Protein AF-A0A841Q8C5-F1 (afdb_monomer)

InterPro domains:
  IPR045403 Helix-turn-helix domain, Firmicutes-type [PF20038] (86-143)

Sequence (170 aa):
MRESFIVYIKWPGKLEGYKKWPVTLFGNDDHTYHQLHTLEEVRNWLKKNNKIYFSVQVDSYQQILTSQILTVIGPIPITERETIPIQDVYTLKEAALRWGLSDGSTIRKAIERNKFENHEVKKSESTWLITTDGMMRLYGPKNEESLPSLIVNKMYYNEETGKFQTERKV

Organism: NCBI:txid394506

Structure (mmCIF, N/CA/C/O backbone):
data_AF-A0A841Q8C5-F1
#
_entry.id   AF-A0A841Q8C5-F1
#
loop_
_atom_site.group_PDB
_atom_site.id
_atom_site.type_symbol
_atom_site.label_atom_id
_atom_site.label_alt_id
_atom_site.label_comp_id
_atom_site.label_asym_id
_atom_site.label_entity_id
_atom_site.label_seq_id
_atom_site.pdbx_PDB_ins_code
_atom_site.Cartn_x
_atom_site.Cartn_y
_atom_site.Cartn_z
_atom_site.occupancy
_atom_site.B_iso_or_equiv
_atom_site.auth_seq_id
_atom_site.auth_comp_id
_atom_site.auth_asym_id
_atom_site.auth_atom_id
_atom_site.pdbx_PDB_model_num
ATOM 1 N N . MET A 1 1 ? -6.776 16.176 -4.944 1.00 69.31 1 MET A N 1
ATOM 2 C CA . MET A 1 1 ? -6.851 14.702 -5.057 1.00 69.31 1 MET A CA 1
ATOM 3 C C . MET A 1 1 ? -5.508 14.243 -5.575 1.00 69.31 1 MET A C 1
ATOM 5 O O . MET A 1 1 ? -5.000 14.879 -6.487 1.00 69.31 1 MET A O 1
ATOM 9 N N . ARG A 1 2 ? -4.912 13.231 -4.950 1.00 83.38 2 ARG A N 1
ATOM 10 C CA . ARG A 1 2 ? -3.571 12.742 -5.276 1.00 83.38 2 ARG A CA 1
ATOM 11 C C . ARG A 1 2 ? -3.676 11.316 -5.801 1.00 83.38 2 ARG A C 1
ATOM 13 O O . ARG A 1 2 ? -4.260 10.462 -5.131 1.00 83.38 2 ARG A O 1
ATOM 20 N N . GLU A 1 3 ? -3.104 11.040 -6.969 1.00 91.19 3 GLU A N 1
ATOM 21 C CA . GLU A 1 3 ? -3.024 9.683 -7.503 1.00 91.19 3 GLU A CA 1
ATOM 22 C C . GLU A 1 3 ? -1.955 8.893 -6.751 1.00 91.19 3 GLU A C 1
ATOM 24 O O . GLU A 1 3 ? -0.778 9.267 -6.680 1.00 91.19 3 GLU A O 1
ATOM 29 N N . SER A 1 4 ? -2.393 7.788 -6.159 1.00 92.88 4 SER A N 1
ATOM 30 C CA . SER A 1 4 ? -1.526 6.864 -5.442 1.00 92.88 4 SER A CA 1
ATOM 31 C C . SER A 1 4 ? -1.586 5.481 -6.063 1.00 92.88 4 SER A C 1
ATOM 33 O O . SER A 1 4 ? -2.568 5.086 -6.683 1.00 92.88 4 SER A O 1
ATOM 35 N N . PHE A 1 5 ? -0.524 4.722 -5.869 1.00 95.88 5 PHE A N 1
ATOM 36 C CA . PHE A 1 5 ? -0.353 3.382 -6.390 1.00 95.88 5 PHE A CA 1
ATOM 37 C C . PHE A 1 5 ? 0.060 2.448 -5.265 1.00 95.88 5 PHE A C 1
ATOM 39 O O . PHE A 1 5 ? 0.687 2.858 -4.283 1.00 95.88 5 PHE A O 1
ATOM 46 N N . ILE A 1 6 ? -0.268 1.175 -5.438 1.00 95.50 6 ILE A N 1
ATOM 47 C CA . ILE A 1 6 ? 0.332 0.080 -4.682 1.00 95.50 6 ILE A CA 1
ATOM 48 C C . ILE A 1 6 ? 1.452 -0.476 -5.545 1.00 95.50 6 ILE A C 1
ATOM 50 O O . ILE A 1 6 ? 1.246 -0.764 -6.725 1.00 95.50 6 ILE A O 1
ATOM 54 N N . VAL A 1 7 ? 2.636 -0.637 -4.966 1.00 95.06 7 VAL A N 1
ATOM 55 C CA . VAL A 1 7 ? 3.784 -1.211 -5.669 1.00 95.06 7 VAL A CA 1
ATOM 56 C C . VAL A 1 7 ? 4.254 -2.441 -4.915 1.00 95.06 7 VAL A C 1
ATOM 58 O O . VAL A 1 7 ? 4.737 -2.350 -3.786 1.00 95.06 7 VAL A O 1
ATOM 61 N N . TYR A 1 8 ? 4.134 -3.597 -5.555 1.00 93.56 8 TYR A N 1
ATOM 62 C CA . 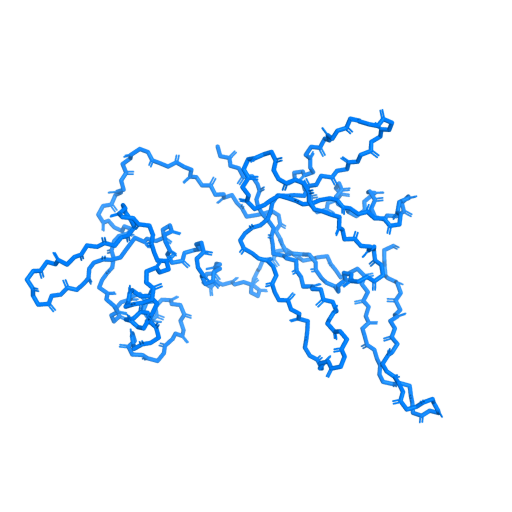TYR A 1 8 ? 4.717 -4.839 -5.071 1.00 93.56 8 TYR A CA 1
ATOM 63 C C . TYR A 1 8 ? 6.161 -4.929 -5.546 1.00 93.56 8 TYR A C 1
ATOM 65 O O . TYR A 1 8 ? 6.415 -4.992 -6.749 1.00 93.56 8 TYR A O 1
ATOM 73 N N . ILE A 1 9 ? 7.107 -4.945 -4.607 1.00 91.25 9 ILE A N 1
ATOM 74 C CA . ILE A 1 9 ? 8.538 -5.054 -4.905 1.00 91.25 9 ILE A CA 1
ATOM 75 C C . ILE A 1 9 ? 9.107 -6.401 -4.461 1.00 91.25 9 ILE A C 1
ATOM 77 O O . ILE A 1 9 ? 8.731 -6.943 -3.426 1.00 91.25 9 ILE A O 1
ATOM 81 N N . LYS A 1 10 ? 10.065 -6.938 -5.207 1.00 87.50 10 LYS A N 1
ATOM 82 C CA . LYS A 1 10 ? 10.828 -8.125 -4.827 1.00 87.50 10 LYS A CA 1
ATOM 83 C C . LYS A 1 10 ? 11.671 -7.817 -3.589 1.00 87.50 10 LYS A C 1
ATOM 85 O O . LYS A 1 10 ? 12.496 -6.905 -3.610 1.00 87.50 10 LYS A O 1
ATOM 90 N N . TRP A 1 11 ? 11.512 -8.618 -2.537 1.00 75.00 11 TRP A N 1
ATOM 91 C CA . TRP A 1 11 ? 12.418 -8.613 -1.390 1.00 75.00 11 TRP A CA 1
ATOM 92 C C . TRP A 1 11 ? 13.400 -9.788 -1.500 1.00 75.00 11 TRP A C 1
ATOM 94 O O . TRP A 1 11 ? 12.956 -10.916 -1.738 1.00 75.00 11 TRP A O 1
ATOM 104 N N . PRO A 1 12 ? 14.720 -9.582 -1.331 1.00 66.38 12 PRO A N 1
ATOM 105 C CA . PRO A 1 12 ? 15.681 -10.681 -1.349 1.00 66.38 12 PRO A CA 1
ATOM 106 C C . PRO A 1 12 ? 15.318 -11.760 -0.315 1.00 66.38 12 PRO A C 1
ATOM 108 O O . PRO A 1 12 ? 15.223 -11.476 0.876 1.00 66.38 12 PRO A O 1
ATOM 111 N N . GLY A 1 13 ? 15.098 -12.997 -0.772 1.00 64.81 13 GLY A N 1
ATOM 112 C CA . GLY A 1 13 ? 14.838 -14.152 0.097 1.00 64.81 13 GLY A CA 1
ATOM 113 C C . GLY A 1 13 ? 13.382 -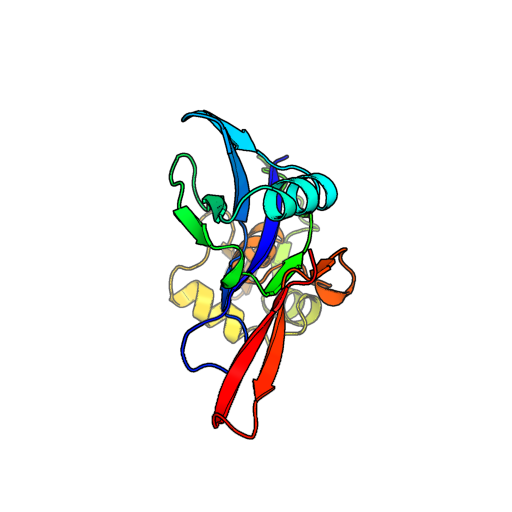14.380 0.527 1.00 64.81 13 GLY A C 1
ATOM 114 O O . GLY A 1 13 ? 13.154 -15.255 1.357 1.00 64.81 13 GLY A O 1
ATOM 115 N N . LYS A 1 14 ? 12.394 -13.647 -0.010 1.00 64.19 14 LYS A N 1
ATOM 116 C CA . LYS A 1 14 ? 10.961 -13.919 0.234 1.00 64.19 14 LYS A CA 1
ATOM 117 C C . LYS A 1 14 ? 10.227 -14.348 -1.039 1.00 64.19 14 LYS A C 1
ATOM 119 O O . LYS A 1 14 ? 10.527 -13.852 -2.121 1.00 64.19 14 LYS A O 1
ATOM 124 N N . LEU A 1 15 ? 9.260 -15.257 -0.872 1.00 56.72 15 LEU A N 1
ATOM 125 C CA . LEU A 1 15 ? 8.365 -15.758 -1.929 1.00 56.72 15 LEU A CA 1
ATOM 126 C C . LEU A 1 15 ? 7.329 -14.720 -2.375 1.00 56.72 15 LEU A C 1
ATOM 128 O O . LEU A 1 15 ? 6.877 -14.751 -3.514 1.00 56.72 15 LEU A O 1
ATOM 132 N N . GLU A 1 16 ? 6.972 -13.793 -1.490 1.00 63.94 16 GLU A N 1
ATOM 133 C CA . GLU A 1 16 ? 5.991 -12.748 -1.762 1.00 63.94 16 GLU A CA 1
ATOM 134 C C . GLU A 1 16 ? 6.669 -11.382 -1.858 1.00 63.94 16 GLU A C 1
ATOM 136 O O . GLU A 1 16 ? 7.630 -11.078 -1.138 1.00 63.94 16 GLU A O 1
ATOM 141 N N . GLY A 1 17 ? 6.159 -10.548 -2.765 1.00 71.50 17 GLY A N 1
ATOM 142 C CA . GLY A 1 17 ? 6.591 -9.164 -2.889 1.00 71.50 17 GLY A CA 1
ATOM 143 C C . GLY A 1 17 ? 6.255 -8.357 -1.635 1.00 71.50 17 GLY A C 1
ATOM 144 O O . GLY A 1 17 ? 5.204 -8.529 -1.024 1.00 71.50 17 GLY A O 1
ATOM 145 N N . TYR A 1 18 ? 7.132 -7.433 -1.258 1.00 85.06 18 TYR A N 1
ATOM 146 C CA . TYR A 1 18 ? 6.844 -6.439 -0.235 1.00 85.06 18 TYR A CA 1
ATOM 147 C C . TYR A 1 18 ? 5.921 -5.358 -0.814 1.00 85.06 18 TYR A C 1
ATOM 149 O O . TYR A 1 18 ? 6.246 -4.730 -1.824 1.00 85.06 18 TYR A O 1
ATOM 157 N N . LYS A 1 19 ? 4.772 -5.141 -0.171 1.00 89.75 19 LYS A N 1
ATOM 158 C CA . LYS A 1 19 ? 3.789 -4.120 -0.551 1.00 89.75 19 LYS A CA 1
ATOM 159 C C . LYS A 1 19 ? 4.252 -2.738 -0.083 1.00 89.75 19 LYS A C 1
ATOM 161 O O . LYS A 1 19 ? 4.398 -2.509 1.117 1.00 89.75 19 LYS A O 1
ATOM 166 N N . LYS A 1 20 ? 4.441 -1.802 -1.015 1.00 91.62 20 LYS A N 1
ATOM 167 C CA . LYS A 1 20 ? 4.566 -0.365 -0.732 1.00 91.62 20 LYS A CA 1
ATOM 168 C C . LYS A 1 20 ? 3.250 0.332 -1.050 1.00 91.62 20 LYS A C 1
ATOM 170 O O . LYS A 1 20 ? 2.778 0.275 -2.182 1.00 91.62 20 LYS A O 1
ATOM 175 N N . TRP A 1 21 ? 2.677 0.979 -0.043 1.00 92.19 21 TRP A N 1
ATOM 176 C CA . TRP A 1 21 ? 1.406 1.686 -0.135 1.00 92.19 21 TRP A CA 1
ATOM 177 C C . TRP A 1 21 ? 1.280 2.739 0.985 1.00 92.19 21 TRP A C 1
ATOM 179 O O . TRP A 1 21 ? 1.769 2.476 2.087 1.00 92.19 21 TRP A O 1
ATOM 189 N N . PRO A 1 22 ? 0.580 3.863 0.742 1.00 92.50 22 PRO A N 1
ATOM 190 C CA . PRO A 1 22 ? 0.328 4.472 -0.566 1.00 92.50 22 PRO A CA 1
ATOM 191 C C . PRO A 1 22 ? 1.586 5.159 -1.094 1.00 92.50 22 PRO A C 1
ATOM 193 O O . PRO A 1 22 ? 2.348 5.744 -0.324 1.00 92.50 22 PRO A O 1
ATOM 196 N N . VAL A 1 23 ? 1.823 5.084 -2.405 1.00 93.56 23 VAL A N 1
ATOM 197 C CA . VAL A 1 23 ? 2.946 5.794 -3.028 1.00 93.56 23 VAL A CA 1
ATOM 198 C C . VAL A 1 23 ? 2.503 6.576 -4.249 1.00 93.56 23 VAL A C 1
ATOM 200 O O . VAL A 1 23 ? 1.701 6.094 -5.038 1.00 93.56 23 VAL A O 1
ATOM 203 N N . THR A 1 24 ? 3.070 7.760 -4.444 1.00 93.94 24 THR A N 1
ATOM 204 C CA . THR A 1 24 ? 2.982 8.447 -5.740 1.00 93.94 24 THR A CA 1
ATOM 205 C C . THR A 1 24 ? 4.234 8.148 -6.525 1.00 93.94 24 THR A C 1
ATOM 207 O O . THR A 1 24 ? 5.321 8.132 -5.949 1.00 93.94 24 THR A O 1
ATOM 210 N N . LEU A 1 25 ? 4.062 7.860 -7.811 1.00 95.38 25 LEU A N 1
ATOM 211 C CA . LEU A 1 25 ? 5.140 7.474 -8.705 1.00 95.38 25 LEU A CA 1
ATOM 212 C C . LEU A 1 25 ? 5.577 8.665 -9.550 1.00 95.38 25 LEU A C 1
ATOM 214 O O . LEU A 1 25 ? 4.759 9.497 -9.930 1.00 95.38 25 LEU A O 1
ATOM 218 N N . PHE A 1 26 ? 6.870 8.720 -9.844 1.00 95.50 26 PHE A N 1
ATOM 219 C CA . PHE A 1 26 ? 7.499 9.807 -10.574 1.00 95.50 26 PHE A CA 1
ATOM 220 C C . PHE A 1 26 ? 8.500 9.265 -11.592 1.00 95.50 26 PHE A C 1
ATOM 222 O O . PHE A 1 26 ? 9.265 8.334 -11.302 1.00 95.50 26 PHE A O 1
ATOM 229 N N . GLY A 1 27 ? 8.520 9.887 -12.766 1.00 94.94 27 GLY A N 1
ATOM 230 C CA . GLY A 1 27 ? 9.656 9.840 -13.675 1.00 94.94 27 GLY A CA 1
ATOM 231 C C . GLY A 1 27 ? 10.686 10.911 -13.314 1.00 94.94 27 GLY A C 1
ATOM 232 O O . GLY A 1 27 ? 10.416 11.807 -12.513 1.00 94.94 27 GLY A O 1
ATOM 233 N N . ASN A 1 28 ? 11.888 10.798 -13.873 1.00 93.19 28 ASN A N 1
ATOM 234 C CA . ASN A 1 28 ? 12.948 11.792 -13.737 1.00 93.19 28 ASN A CA 1
ATOM 235 C C . A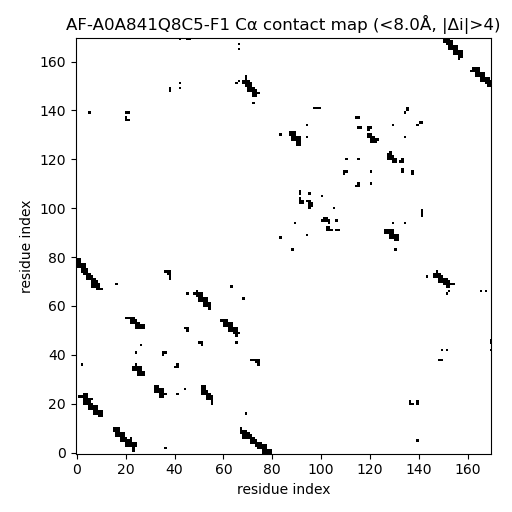SN A 1 28 ? 13.689 11.949 -15.068 1.00 93.19 28 ASN A C 1
ATOM 237 O O . ASN A 1 28 ? 14.445 11.053 -15.444 1.00 93.19 28 ASN A O 1
ATOM 241 N N . ASP A 1 29 ? 13.464 13.075 -15.740 1.00 87.56 29 ASP A N 1
ATOM 242 C CA . ASP A 1 29 ? 14.210 13.488 -16.931 1.00 87.56 29 ASP A CA 1
ATOM 243 C C . ASP A 1 29 ? 15.166 14.605 -16.500 1.00 87.56 29 ASP A C 1
ATOM 245 O O . ASP A 1 29 ? 14.714 15.612 -15.954 1.00 87.56 29 ASP A O 1
ATOM 249 N N . ASP A 1 30 ? 16.478 14.411 -16.667 1.00 80.38 30 ASP A N 1
ATOM 250 C CA . ASP A 1 30 ? 17.519 15.428 -16.442 1.00 80.38 30 ASP A CA 1
ATOM 251 C C . ASP A 1 30 ? 17.306 16.300 -15.184 1.00 80.38 30 ASP A C 1
ATOM 253 O O . ASP A 1 30 ? 17.254 17.527 -15.241 1.00 80.38 30 ASP A O 1
ATOM 257 N N . HIS A 1 31 ? 17.184 15.645 -14.020 1.00 75.94 31 HIS A N 1
ATOM 258 C CA . HIS A 1 31 ? 16.989 16.249 -12.689 1.00 75.94 31 HIS A CA 1
ATOM 259 C C . HIS A 1 31 ? 15.592 16.804 -12.377 1.00 75.94 31 HIS A C 1
ATOM 261 O O . HIS A 1 31 ? 15.370 17.243 -11.247 1.00 75.94 31 HIS A O 1
ATOM 267 N N . THR A 1 32 ? 14.626 16.703 -13.289 1.00 86.81 32 THR A N 1
ATOM 268 C CA . THR A 1 32 ? 13.243 17.130 -13.035 1.00 86.81 32 THR A CA 1
ATOM 269 C C . THR A 1 32 ? 12.347 15.929 -12.764 1.00 86.81 32 THR A C 1
ATOM 271 O O . THR A 1 32 ? 12.191 15.050 -13.611 1.00 86.81 32 THR A O 1
ATOM 274 N N . TYR A 1 33 ? 11.738 15.888 -11.576 1.00 90.50 33 TYR A N 1
ATOM 275 C CA . TYR A 1 33 ? 10.731 14.883 -11.241 1.00 90.50 33 TYR A CA 1
ATOM 276 C C . TYR A 1 33 ? 9.368 15.296 -11.785 1.00 90.50 33 TYR A C 1
ATOM 278 O O . TYR A 1 33 ? 8.907 16.404 -11.520 1.00 90.50 33 TYR A O 1
ATOM 286 N N . HIS A 1 34 ? 8.703 14.390 -12.492 1.00 92.38 34 HIS A N 1
ATOM 287 C CA . HIS A 1 34 ? 7.320 14.574 -12.923 1.00 92.38 34 HIS A CA 1
ATOM 288 C C .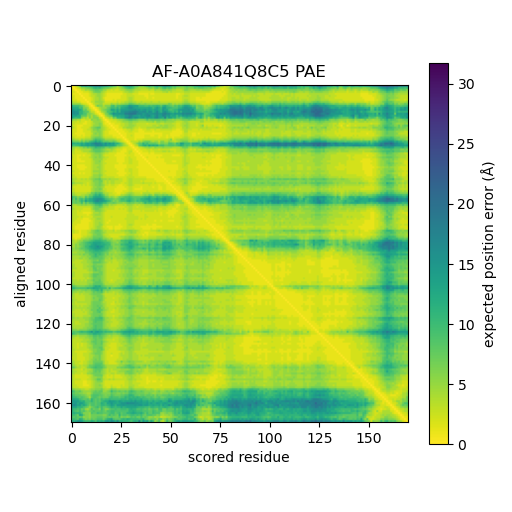 HIS A 1 34 ? 6.469 13.420 -12.408 1.00 92.38 34 HIS A C 1
ATOM 290 O O . HIS A 1 34 ? 6.881 12.259 -12.452 1.00 92.38 34 HIS A O 1
ATOM 296 N N . GLN A 1 35 ? 5.295 13.744 -11.874 1.00 93.75 35 GLN A N 1
ATOM 297 C CA . GLN A 1 35 ? 4.367 12.746 -11.361 1.00 93.75 35 GLN A CA 1
ATOM 298 C C . GLN A 1 35 ? 3.787 11.921 -12.514 1.00 93.75 35 GLN A C 1
ATOM 300 O O . GLN A 1 35 ? 3.497 12.446 -13.585 1.00 93.75 35 GLN A O 1
ATOM 305 N N . LEU A 1 36 ? 3.633 10.619 -12.280 1.00 95.44 36 LEU A N 1
ATOM 306 C CA . LEU A 1 36 ? 2.977 9.684 -13.186 1.00 95.44 36 LEU A CA 1
ATOM 307 C C . LEU A 1 36 ? 1.582 9.412 -12.628 1.00 95.44 36 LEU A C 1
ATOM 309 O O . LEU A 1 36 ? 1.444 8.886 -11.522 1.00 95.44 36 LEU A O 1
ATOM 313 N N . HIS A 1 37 ? 0.552 9.787 -13.375 1.00 95.25 37 HIS A N 1
ATOM 314 C CA . HIS A 1 37 ? -0.837 9.775 -12.917 1.00 95.25 37 HIS A CA 1
ATOM 315 C C . HIS A 1 37 ? -1.585 8.513 -13.350 1.00 95.25 37 HIS A C 1
ATOM 317 O O . HIS A 1 37 ? -2.572 8.136 -12.722 1.00 95.25 37 HIS A O 1
ATOM 323 N N . THR A 1 38 ? -1.112 7.816 -14.387 1.00 96.69 38 THR A N 1
ATOM 324 C CA . THR A 1 38 ? -1.792 6.643 -14.958 1.00 96.69 38 THR A CA 1
ATOM 325 C C . THR A 1 38 ? -0.879 5.421 -15.067 1.00 96.69 38 THR A C 1
ATOM 327 O O . THR A 1 38 ? 0.343 5.533 -15.156 1.00 96.69 38 THR A O 1
ATOM 330 N N . LEU A 1 39 ? -1.462 4.214 -15.111 1.00 97.12 39 LEU A N 1
ATOM 331 C CA . LEU A 1 39 ? -0.680 2.993 -15.363 1.00 97.12 39 LEU A CA 1
ATOM 332 C C . LEU A 1 39 ? -0.015 2.983 -16.742 1.00 97.12 39 LEU A C 1
ATOM 334 O O . LEU A 1 39 ? 1.018 2.339 -16.908 1.00 97.12 39 LEU A O 1
ATOM 338 N N . GLU A 1 40 ? -0.596 3.668 -17.727 1.00 97.25 40 GLU A N 1
ATOM 339 C CA . GLU A 1 40 ? -0.019 3.752 -19.067 1.00 97.25 40 GLU A CA 1
ATOM 340 C C . GLU A 1 40 ? 1.228 4.648 -19.073 1.00 97.25 40 GLU A C 1
ATOM 342 O O . GLU A 1 40 ? 2.248 4.272 -19.647 1.00 97.25 40 GLU A O 1
ATOM 347 N N . GLU A 1 41 ? 1.213 5.768 -18.346 1.00 97.00 41 GLU A N 1
ATOM 348 C CA . GLU A 1 41 ? 2.416 6.574 -18.099 1.00 97.00 41 GLU A CA 1
ATOM 349 C C . GLU A 1 41 ? 3.493 5.769 -17.367 1.00 97.00 41 GLU A C 1
ATOM 351 O O . GLU A 1 41 ? 4.639 5.727 -17.815 1.00 97.00 41 GLU A O 1
ATOM 356 N N . VAL A 1 42 ? 3.119 5.056 -16.297 1.00 97.12 42 VAL A N 1
ATOM 357 C CA . VAL A 1 42 ? 4.039 4.173 -15.559 1.00 97.12 42 VAL A CA 1
ATOM 358 C C . VAL A 1 42 ? 4.644 3.117 -16.485 1.00 97.12 42 VAL A C 1
ATOM 360 O O . VAL A 1 42 ? 5.857 2.912 -16.484 1.00 97.12 42 VAL A O 1
ATOM 363 N N . ARG A 1 43 ? 3.829 2.461 -17.317 1.00 97.19 43 ARG A N 1
ATOM 364 C CA . ARG A 1 43 ? 4.292 1.468 -18.294 1.00 97.19 43 ARG A CA 1
ATOM 365 C C . ARG A 1 43 ? 5.274 2.078 -19.289 1.00 97.19 43 ARG A C 1
ATOM 367 O O . ARG A 1 43 ? 6.338 1.505 -19.520 1.00 97.19 43 ARG A O 1
ATOM 374 N N . ASN A 1 44 ? 4.928 3.216 -19.881 1.00 96.38 44 ASN A N 1
ATOM 375 C CA . ASN A 1 44 ? 5.755 3.877 -20.886 1.00 96.38 44 ASN A CA 1
ATOM 376 C C . ASN A 1 44 ? 7.079 4.374 -20.301 1.00 96.38 44 ASN A C 1
ATOM 378 O O . ASN A 1 44 ? 8.120 4.240 -20.949 1.00 96.38 44 ASN A O 1
ATOM 382 N N . TRP A 1 45 ? 7.060 4.853 -19.056 1.00 96.62 45 TRP A N 1
ATOM 383 C CA . TRP A 1 45 ? 8.262 5.194 -18.308 1.00 96.62 45 TRP A CA 1
ATOM 384 C C . TRP A 1 45 ? 9.157 3.968 -18.094 1.00 96.62 45 TRP A C 1
ATOM 386 O O . TRP A 1 45 ? 10.325 3.974 -18.484 1.00 96.62 45 TRP A O 1
ATOM 396 N N . LEU A 1 46 ? 8.600 2.888 -17.535 1.00 95.56 46 LEU A N 1
ATOM 397 C CA . LEU A 1 46 ? 9.334 1.659 -17.221 1.00 95.56 46 LEU A CA 1
ATOM 398 C C . LEU A 1 46 ? 9.845 0.918 -18.462 1.00 95.56 46 LEU A C 1
ATOM 400 O O . LEU A 1 46 ? 10.772 0.127 -18.336 1.00 95.56 46 LEU A O 1
ATOM 404 N N . LYS A 1 47 ? 9.276 1.148 -19.651 1.00 94.25 47 LYS A N 1
ATOM 405 C CA . LYS A 1 47 ? 9.798 0.636 -20.930 1.00 94.25 47 LYS A CA 1
ATOM 406 C C . LYS A 1 47 ? 11.136 1.266 -21.295 1.00 94.25 47 LYS A C 1
ATOM 408 O O . LYS A 1 47 ? 12.073 0.558 -21.661 1.00 94.25 47 LYS A O 1
ATOM 413 N N . LYS A 1 48 ? 11.215 2.590 -21.170 1.00 93.38 48 LYS A N 1
ATOM 414 C CA . LYS A 1 48 ? 12.368 3.397 -21.586 1.00 93.38 48 LYS A CA 1
ATOM 415 C C . LYS A 1 48 ? 13.446 3.478 -20.507 1.00 93.38 48 LYS A C 1
ATOM 417 O O . LYS A 1 48 ? 14.622 3.589 -20.832 1.00 93.38 48 LYS A O 1
ATOM 422 N N . ASN A 1 49 ? 13.050 3.375 -19.239 1.00 93.62 49 ASN A N 1
ATOM 423 C CA . ASN A 1 49 ? 13.913 3.610 -18.089 1.00 93.62 49 ASN A CA 1
ATOM 424 C C . ASN A 1 49 ? 14.048 2.368 -17.200 1.00 93.62 49 ASN A C 1
ATOM 426 O O . ASN A 1 49 ? 13.129 1.563 -17.046 1.00 93.62 49 ASN A O 1
ATOM 430 N N . ASN A 1 50 ? 15.208 2.220 -16.559 1.00 93.06 50 ASN A N 1
ATOM 431 C CA . ASN A 1 50 ? 15.508 1.095 -15.666 1.00 93.06 50 ASN A CA 1
ATOM 432 C C . ASN A 1 50 ? 15.146 1.356 -14.193 1.00 93.06 50 ASN A C 1
ATOM 434 O O . ASN A 1 50 ? 15.426 0.514 -13.336 1.00 93.06 50 ASN A O 1
ATOM 438 N N . LYS A 1 51 ? 14.564 2.518 -13.894 1.00 94.56 51 LYS A N 1
ATOM 439 C CA . LYS A 1 51 ? 14.195 2.954 -12.550 1.00 94.56 51 LYS A CA 1
ATOM 440 C C . LYS A 1 51 ? 12.987 3.881 -12.591 1.00 94.56 51 LYS A C 1
ATOM 442 O O . LYS A 1 51 ? 12.751 4.573 -13.580 1.00 94.56 51 LYS A O 1
ATOM 447 N N . ILE A 1 52 ? 12.262 3.912 -11.486 1.00 95.88 52 ILE A N 1
ATOM 448 C CA . ILE A 1 52 ? 11.166 4.837 -11.203 1.00 95.88 52 ILE A CA 1
ATOM 449 C C . ILE A 1 52 ? 11.372 5.397 -9.800 1.00 95.88 52 ILE A C 1
ATOM 451 O O . ILE A 1 52 ? 12.042 4.780 -8.965 1.00 95.88 52 ILE A O 1
ATOM 455 N N . TYR A 1 53 ? 10.796 6.556 -9.534 1.00 94.75 53 TYR A N 1
ATOM 456 C CA . TYR A 1 53 ? 10.870 7.193 -8.231 1.00 94.75 53 TYR A CA 1
ATOM 457 C C . TYR A 1 53 ? 9.508 7.153 -7.563 1.00 94.75 53 TYR A C 1
ATOM 459 O O . TYR A 1 53 ? 8.475 7.113 -8.228 1.00 94.75 53 TYR A O 1
ATOM 467 N N . PHE A 1 54 ? 9.497 7.131 -6.238 1.00 94.06 54 PHE A N 1
ATOM 468 C CA . PHE A 1 54 ? 8.270 7.202 -5.471 1.00 94.06 54 PHE A CA 1
ATOM 469 C C . PHE A 1 54 ? 8.435 8.079 -4.239 1.00 94.06 54 PHE A C 1
ATOM 471 O O . PHE A 1 54 ? 9.531 8.208 -3.696 1.00 94.06 54 PHE A O 1
ATOM 478 N N . SER A 1 55 ? 7.322 8.635 -3.777 1.00 90.62 55 SER A N 1
ATOM 479 C CA . SER A 1 55 ? 7.238 9.367 -2.518 1.00 90.62 55 SER A CA 1
ATOM 480 C C . SER A 1 55 ? 6.046 8.865 -1.701 1.00 90.62 55 SER A C 1
ATOM 482 O O . SER A 1 55 ? 4.949 8.639 -2.224 1.00 90.62 55 SER A O 1
ATOM 484 N N . VAL A 1 56 ? 6.283 8.674 -0.400 1.00 82.25 56 VAL A N 1
ATOM 485 C CA . VAL A 1 56 ? 5.238 8.420 0.611 1.00 82.25 56 VAL A CA 1
ATOM 486 C C . VAL A 1 56 ? 4.819 9.744 1.261 1.00 82.25 56 VAL A C 1
ATOM 488 O O . VAL A 1 56 ? 3.636 9.982 1.480 1.00 82.25 56 VAL A O 1
ATOM 491 N N . GLN A 1 57 ? 5.787 10.630 1.501 1.00 74.62 57 GLN A N 1
ATOM 492 C CA . GLN A 1 57 ? 5.621 11.965 2.079 1.00 74.62 57 GLN A CA 1
ATOM 493 C C . GLN A 1 57 ? 6.212 13.017 1.138 1.00 74.62 57 GLN A C 1
ATOM 495 O O . GLN A 1 57 ? 7.136 12.712 0.376 1.00 74.62 57 GLN A O 1
ATOM 500 N N . VAL A 1 58 ? 5.681 14.239 1.206 1.00 67.19 58 VAL A N 1
ATOM 501 C CA . VAL A 1 58 ? 6.120 15.385 0.394 1.00 67.19 58 VAL A CA 1
ATOM 502 C C . VAL A 1 58 ? 7.651 15.513 0.439 1.00 67.19 58 VAL A C 1
ATOM 504 O O . VAL A 1 58 ? 8.260 15.351 1.494 1.00 67.19 58 VAL A O 1
ATOM 507 N N . ASP A 1 59 ? 8.264 15.709 -0.730 1.00 68.25 59 ASP A N 1
ATOM 508 C CA . ASP A 1 59 ? 9.707 15.922 -0.941 1.00 68.25 59 ASP A CA 1
ATOM 509 C C . ASP A 1 59 ? 10.670 14.793 -0.524 1.00 68.25 59 ASP A C 1
ATOM 511 O O . ASP A 1 59 ? 11.890 14.961 -0.566 1.00 68.25 59 ASP A O 1
ATOM 515 N N . SER A 1 60 ? 10.167 13.595 -0.205 1.00 82.06 60 SER A N 1
ATOM 516 C CA . SER A 1 60 ? 11.002 12.407 0.020 1.00 82.06 60 SER A CA 1
ATOM 517 C C . SER A 1 60 ? 10.938 11.444 -1.166 1.00 82.06 60 SER A C 1
ATOM 519 O O . SER A 1 60 ? 10.113 10.528 -1.199 1.00 82.06 60 SER A O 1
ATOM 521 N N . TYR A 1 61 ? 11.819 11.646 -2.149 1.00 87.81 61 TYR A N 1
ATOM 522 C CA . TYR A 1 61 ? 11.921 10.782 -3.326 1.00 87.81 61 TYR A CA 1
ATOM 523 C C . TYR A 1 61 ? 12.861 9.603 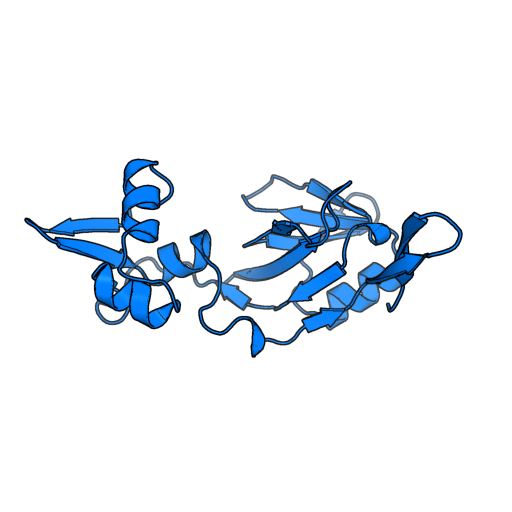-3.069 1.00 87.81 61 TYR A C 1
ATOM 525 O O . TYR A 1 61 ? 14.048 9.768 -2.791 1.00 87.81 61 TYR A O 1
ATOM 533 N N . GLN A 1 62 ? 12.335 8.392 -3.207 1.00 90.94 62 GLN A N 1
ATOM 534 C CA . GLN A 1 62 ? 13.098 7.150 -3.151 1.00 90.94 62 GLN A CA 1
ATOM 535 C C . GLN A 1 62 ? 13.057 6.470 -4.517 1.00 90.94 62 GLN A C 1
ATOM 537 O O . GLN A 1 62 ? 12.034 6.478 -5.196 1.00 90.94 62 GLN A O 1
ATOM 542 N N . GLN A 1 63 ? 14.170 5.870 -4.934 1.00 93.00 63 GLN A N 1
ATOM 543 C CA . GLN A 1 63 ? 14.240 5.141 -6.201 1.00 93.00 63 GLN A CA 1
ATOM 544 C C . GLN A 1 63 ? 13.888 3.659 -6.027 1.00 93.00 63 GLN A C 1
ATOM 546 O O . GLN A 1 63 ? 14.188 3.054 -4.995 1.00 93.00 63 GLN A O 1
ATOM 551 N N . ILE A 1 64 ? 13.307 3.064 -7.068 1.00 93.31 64 ILE A N 1
ATOM 552 C CA . ILE A 1 64 ? 13.115 1.617 -7.219 1.00 93.31 64 ILE A CA 1
ATOM 553 C C . ILE A 1 64 ? 13.575 1.234 -8.623 1.00 93.31 64 ILE A C 1
ATOM 555 O O . ILE A 1 64 ? 13.181 1.864 -9.606 1.00 93.31 64 ILE A O 1
ATOM 559 N N . LEU A 1 65 ? 14.394 0.190 -8.733 1.00 93.62 65 LEU A N 1
ATOM 560 C CA . LEU A 1 65 ? 14.787 -0.343 -10.035 1.00 93.62 65 LEU A CA 1
ATOM 561 C C . LEU A 1 65 ? 13.621 -1.105 -10.667 1.00 93.62 65 LEU A C 1
ATOM 563 O O . LEU A 1 65 ? 12.927 -1.858 -9.987 1.00 93.62 65 LEU A O 1
ATOM 567 N N . THR A 1 66 ? 13.458 -1.000 -11.986 1.00 93.00 66 THR A N 1
ATOM 568 C CA . THR A 1 66 ? 12.418 -1.722 -12.735 1.00 93.00 66 THR A CA 1
ATOM 569 C C . THR A 1 66 ? 12.489 -3.226 -12.474 1.00 93.00 66 THR A C 1
ATOM 571 O O . THR A 1 66 ? 11.454 -3.860 -12.320 1.00 93.00 66 THR A O 1
ATOM 574 N N . SER A 1 67 ? 13.690 -3.799 -12.332 1.00 90.38 67 SER A N 1
ATOM 575 C CA . SER A 1 67 ? 13.908 -5.222 -12.012 1.00 90.38 67 SER A CA 1
ATOM 576 C C . SER A 1 67 ? 13.395 -5.652 -10.632 1.00 90.38 67 SER A C 1
ATOM 578 O O . SER A 1 67 ? 13.230 -6.844 -10.377 1.00 90.38 67 SER A O 1
ATOM 580 N N . GLN A 1 68 ? 13.155 -4.702 -9.727 1.00 90.94 68 GLN A N 1
ATOM 581 C CA . GLN A 1 68 ? 12.618 -4.964 -8.396 1.00 90.94 68 GLN A CA 1
ATOM 582 C C . GLN A 1 68 ? 11.093 -4.899 -8.369 1.00 90.94 68 GLN A C 1
ATOM 584 O O . GLN A 1 68 ? 10.504 -5.370 -7.406 1.00 90.94 68 GLN A O 1
ATOM 589 N N . ILE A 1 69 ? 10.436 -4.329 -9.377 1.00 94.00 69 ILE A N 1
ATOM 590 C CA . ILE A 1 69 ? 8.984 -4.131 -9.365 1.00 94.00 69 ILE A CA 1
ATOM 591 C C . ILE A 1 69 ? 8.305 -5.375 -9.927 1.00 94.00 69 ILE A C 1
ATOM 593 O O . ILE A 1 69 ? 8.572 -5.775 -11.053 1.00 94.00 69 ILE A O 1
ATOM 597 N N . LEU A 1 70 ? 7.409 -5.989 -9.167 1.00 93.50 70 LEU A N 1
ATOM 598 C CA . LEU A 1 70 ? 6.606 -7.115 -9.639 1.00 93.50 70 LEU A CA 1
ATOM 599 C C . LEU A 1 70 ? 5.331 -6.602 -10.306 1.00 93.50 70 LEU A C 1
ATOM 601 O O . LEU A 1 70 ? 5.113 -6.838 -11.494 1.00 93.50 70 LEU A O 1
ATOM 605 N N . THR A 1 71 ? 4.548 -5.823 -9.560 1.00 94.94 71 THR A N 1
ATOM 606 C CA . THR A 1 71 ? 3.239 -5.321 -9.990 1.00 94.94 71 THR A CA 1
ATOM 607 C C . THR A 1 71 ? 3.022 -3.902 -9.477 1.00 94.94 71 THR A C 1
ATOM 609 O O . THR A 1 71 ? 3.387 -3.588 -8.342 1.00 94.94 71 THR A O 1
ATOM 612 N N . VAL A 1 72 ? 2.396 -3.062 -10.298 1.00 96.75 72 VAL A N 1
ATOM 613 C CA . VAL A 1 72 ? 1.867 -1.749 -9.907 1.00 96.75 72 VAL A CA 1
ATOM 614 C C . VAL A 1 72 ? 0.345 -1.787 -10.021 1.00 96.75 72 VAL A C 1
ATOM 616 O O . VAL A 1 72 ? -0.167 -2.229 -11.043 1.00 96.75 72 VAL A O 1
ATOM 619 N N . ILE A 1 73 ? -0.381 -1.341 -8.999 1.00 96.44 73 ILE A N 1
ATOM 620 C CA . ILE A 1 73 ? -1.854 -1.297 -8.978 1.00 96.44 73 ILE A CA 1
ATOM 621 C C . ILE A 1 73 ? -2.302 0.151 -8.781 1.00 96.44 73 ILE A C 1
ATOM 623 O O . ILE A 1 73 ? -1.742 0.857 -7.939 1.00 96.44 73 ILE A O 1
ATOM 627 N N . GLY A 1 74 ? -3.301 0.594 -9.545 1.00 94.75 74 GLY A N 1
ATOM 628 C CA . GLY A 1 74 ? -3.859 1.947 -9.474 1.00 94.75 74 GLY A CA 1
ATOM 629 C C . GLY A 1 74 ? -4.169 2.548 -10.851 1.00 94.75 74 GLY A C 1
ATOM 630 O O . GLY A 1 74 ? -4.352 1.795 -11.804 1.00 94.75 74 GLY A O 1
ATOM 631 N N . PRO A 1 75 ? -4.231 3.887 -10.983 1.00 94.44 75 PRO A N 1
ATOM 632 C CA . PRO A 1 75 ? -4.167 4.864 -9.895 1.00 94.44 75 PRO A CA 1
ATOM 633 C C . PRO A 1 75 ? -5.370 4.738 -8.953 1.00 94.44 75 PRO A C 1
ATOM 635 O O . PRO A 1 75 ? -6.489 4.452 -9.372 1.00 94.44 75 PRO A O 1
ATOM 638 N N . ILE A 1 76 ? -5.133 4.956 -7.665 1.00 93.12 76 ILE A N 1
ATOM 639 C CA . ILE A 1 76 ? -6.154 5.036 -6.624 1.00 93.12 76 ILE A CA 1
ATOM 640 C C . ILE A 1 76 ? -6.215 6.500 -6.181 1.00 93.12 76 ILE A C 1
ATOM 642 O O . ILE A 1 76 ? -5.215 7.012 -5.663 1.00 93.12 76 ILE A O 1
ATOM 646 N N . PRO A 1 77 ? -7.347 7.191 -6.388 1.00 88.94 77 PRO A N 1
ATOM 647 C CA . PRO A 1 77 ? -7.489 8.566 -5.944 1.00 88.94 77 PRO A CA 1
ATOM 648 C C . PRO A 1 77 ? -7.553 8.613 -4.417 1.00 88.94 77 PRO A C 1
ATOM 650 O O . PRO A 1 77 ? -8.454 8.039 -3.806 1.00 88.94 77 PRO A O 1
ATOM 653 N N . ILE A 1 78 ? -6.609 9.323 -3.802 1.00 84.75 78 ILE A N 1
ATOM 654 C CA . ILE A 1 78 ? -6.669 9.673 -2.384 1.00 84.75 78 ILE A CA 1
ATOM 655 C C . ILE A 1 78 ? -7.130 11.126 -2.291 1.00 84.75 78 ILE A C 1
ATOM 657 O O . ILE A 1 78 ? -6.503 12.046 -2.831 1.00 84.75 78 ILE A O 1
ATOM 661 N N . THR A 1 79 ? -8.277 11.328 -1.651 1.00 77.88 79 THR A N 1
ATOM 662 C CA . THR A 1 79 ? -8.835 12.658 -1.418 1.00 77.88 79 THR A CA 1
ATOM 663 C C . THR A 1 79 ? -8.414 13.118 -0.037 1.00 77.88 79 THR A C 1
ATOM 665 O O . THR A 1 79 ? -8.860 12.558 0.956 1.00 77.88 79 THR A O 1
ATOM 668 N N . GLU A 1 80 ? -7.598 14.162 0.023 1.00 73.69 80 GLU A N 1
ATOM 669 C CA . GLU A 1 80 ? -7.393 14.915 1.257 1.00 73.69 80 GLU A CA 1
ATOM 670 C C . GLU A 1 80 ? -8.670 15.717 1.517 1.00 73.69 80 GLU A C 1
ATOM 672 O O . GLU A 1 80 ? -9.092 16.515 0.676 1.00 73.69 80 GLU A O 1
ATOM 677 N N . ARG A 1 81 ? -9.346 15.429 2.629 1.00 76.19 81 ARG A N 1
ATOM 678 C CA . ARG A 1 81 ? -10.599 16.087 3.004 1.00 76.19 81 ARG A CA 1
ATOM 679 C C . ARG A 1 81 ? -10.391 16.860 4.294 1.00 76.19 81 ARG A C 1
ATOM 681 O O . ARG A 1 81 ? -9.876 16.314 5.263 1.00 76.19 81 ARG A O 1
ATOM 688 N N . GLU A 1 82 ? -10.859 18.104 4.323 1.00 78.94 82 GLU A N 1
ATOM 689 C CA . GLU A 1 82 ? -10.883 18.907 5.554 1.00 78.94 82 GLU A CA 1
ATOM 690 C C . GLU A 1 82 ? -11.899 18.371 6.570 1.00 78.94 82 GLU A C 1
ATOM 692 O O . GLU A 1 82 ? -11.714 18.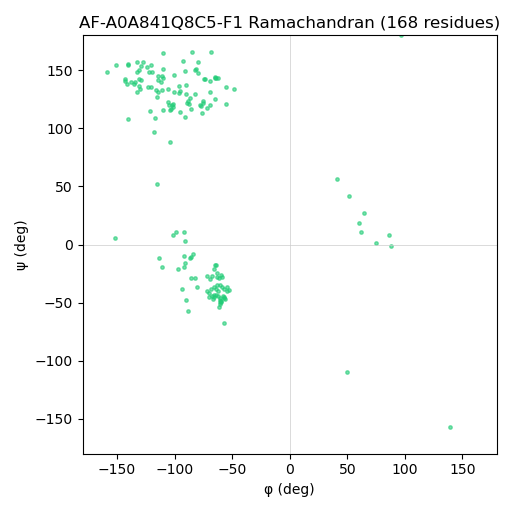501 7.777 1.00 78.94 82 GLU A O 1
ATOM 697 N N . THR A 1 83 ? -12.982 17.753 6.087 1.00 85.25 83 THR A N 1
ATOM 698 C CA . THR A 1 83 ? -14.033 17.174 6.927 1.00 85.25 83 THR A CA 1
ATOM 699 C C . THR A 1 83 ? -14.322 15.735 6.524 1.00 85.25 83 THR A C 1
ATOM 701 O O . THR A 1 83 ? -14.323 15.383 5.342 1.00 85.25 83 THR A O 1
ATOM 704 N N . ILE A 1 84 ? -14.569 14.890 7.526 1.00 88.12 84 ILE A N 1
ATOM 705 C CA . ILE A 1 84 ? -14.833 13.465 7.332 1.00 88.12 84 ILE A CA 1
ATOM 706 C C . ILE A 1 84 ? -16.333 13.230 7.505 1.00 88.12 84 ILE A C 1
ATOM 708 O O . ILE A 1 84 ? -16.856 13.441 8.604 1.00 88.12 84 ILE A O 1
ATOM 712 N N . PRO A 1 85 ? -17.043 12.802 6.448 1.00 91.31 85 PRO A N 1
ATOM 713 C CA . PRO A 1 85 ? -18.452 12.470 6.561 1.00 91.31 85 PRO A CA 1
ATOM 714 C C . PRO A 1 85 ? -18.666 11.308 7.533 1.00 91.31 85 PRO A C 1
ATOM 716 O O . PRO A 1 85 ? -17.886 10.356 7.556 1.00 91.31 85 PRO A O 1
ATOM 719 N N . ILE A 1 86 ? -19.749 11.338 8.309 1.00 91.75 86 ILE A N 1
ATOM 720 C CA . ILE A 1 86 ? -20.002 10.308 9.328 1.00 91.75 86 ILE A CA 1
ATOM 721 C C . ILE A 1 86 ? -20.158 8.902 8.726 1.00 91.75 86 ILE A C 1
ATOM 723 O O . ILE A 1 86 ? -19.778 7.922 9.355 1.00 91.75 86 ILE A O 1
ATOM 727 N N . GLN A 1 87 ? -20.639 8.798 7.481 1.00 94.44 87 GLN A N 1
ATOM 728 C CA . GLN A 1 87 ? -20.735 7.537 6.734 1.00 94.44 87 GLN A CA 1
ATOM 729 C C . GLN A 1 87 ? -19.376 6.876 6.433 1.00 94.44 87 GLN A C 1
ATOM 731 O O . GLN A 1 87 ? -19.318 5.680 6.122 1.00 94.44 87 GLN A O 1
ATOM 736 N N . ASP A 1 88 ? -18.292 7.645 6.539 1.00 93.94 88 ASP A N 1
ATOM 737 C CA . ASP A 1 88 ? -16.921 7.186 6.341 1.00 93.94 88 ASP A CA 1
ATOM 738 C C . ASP A 1 88 ? -16.215 6.896 7.673 1.00 93.94 88 ASP A C 1
ATOM 740 O O . ASP A 1 88 ? -15.010 6.651 7.677 1.00 93.94 88 ASP A O 1
ATOM 744 N N . VAL A 1 89 ? -16.949 6.877 8.790 1.00 96.12 89 VAL A N 1
ATOM 745 C CA . VAL A 1 89 ? -16.448 6.526 10.121 1.00 96.12 89 VAL A CA 1
ATOM 746 C C . VAL A 1 89 ? -17.053 5.199 10.570 1.00 96.12 89 VAL A C 1
ATOM 748 O O . VAL A 1 89 ? -18.260 4.990 10.492 1.00 96.12 89 VAL A O 1
ATOM 751 N N . TYR A 1 90 ? -16.206 4.304 11.070 1.00 97.12 90 TYR A N 1
ATOM 752 C CA . TYR A 1 90 ? -16.576 2.954 11.480 1.00 97.12 90 TYR A CA 1
ATOM 753 C C . TYR A 1 90 ? -16.045 2.624 12.868 1.00 97.12 90 TYR A C 1
ATOM 755 O O . TYR A 1 90 ? -14.971 3.067 13.279 1.00 97.12 90 TYR A O 1
ATOM 763 N N . THR A 1 91 ? -16.763 1.761 13.573 1.00 97.44 91 THR A N 1
ATOM 764 C CA . THR A 1 91 ? -16.215 1.028 14.714 1.00 97.44 91 THR A CA 1
ATOM 765 C C . THR A 1 91 ? -15.158 0.014 14.262 1.00 97.44 91 THR A C 1
ATOM 767 O O . THR A 1 91 ? -15.084 -0.357 13.089 1.00 97.44 91 THR A O 1
ATOM 770 N N . LEU A 1 92 ? -14.361 -0.519 15.199 1.00 97.12 92 LEU A N 1
ATOM 771 C CA . LEU A 1 92 ? -13.362 -1.557 14.881 1.00 97.12 92 LEU A CA 1
ATOM 772 C C . LEU A 1 92 ? -13.961 -2.776 14.171 1.00 97.12 92 LEU A C 1
ATOM 774 O O . LEU A 1 92 ? -13.337 -3.323 13.265 1.00 97.12 92 LEU A O 1
ATOM 778 N N . LYS A 1 93 ? -15.153 -3.210 14.595 1.00 96.25 93 LYS A N 1
ATOM 779 C CA . LYS A 1 93 ? -15.819 -4.394 14.038 1.00 96.25 93 LYS A CA 1
ATOM 780 C C . LYS A 1 93 ? -16.300 -4.140 12.613 1.00 96.25 93 LYS A C 1
ATOM 782 O O . LYS A 1 93 ? -16.066 -4.963 11.736 1.00 96.25 93 LYS A O 1
ATOM 787 N N . GLU A 1 94 ? -16.923 -2.989 12.372 1.00 96.88 94 GLU A N 1
ATOM 788 C CA . GLU A 1 94 ? -17.376 -2.590 11.035 1.00 96.88 94 GLU A CA 1
ATOM 789 C C . GLU A 1 94 ? -16.200 -2.406 10.074 1.00 96.88 94 GLU A C 1
ATOM 791 O O . GLU A 1 94 ? -16.251 -2.877 8.938 1.00 96.88 94 GLU A O 1
ATOM 796 N N . ALA A 1 95 ? -15.121 -1.762 10.531 1.00 96.94 95 ALA A N 1
ATOM 797 C CA . ALA A 1 95 ? -13.906 -1.599 9.746 1.00 96.94 95 ALA A CA 1
ATOM 798 C C . ALA A 1 95 ? -13.273 -2.957 9.409 1.00 96.94 95 ALA A C 1
ATOM 800 O O . ALA A 1 95 ? -12.904 -3.185 8.259 1.00 96.94 95 ALA A O 1
ATOM 801 N N . ALA A 1 96 ? -13.196 -3.874 10.379 1.00 96.44 96 ALA A N 1
ATOM 802 C CA . ALA A 1 96 ? -12.654 -5.209 10.160 1.00 96.44 96 ALA A CA 1
ATOM 803 C C . ALA A 1 96 ? -13.453 -5.982 9.110 1.00 96.44 96 ALA A C 1
ATOM 805 O O . ALA A 1 96 ? -12.871 -6.452 8.137 1.00 96.44 96 ALA A O 1
ATOM 806 N N . LEU A 1 97 ? -14.781 -6.013 9.247 1.00 95.94 97 LEU A N 1
ATOM 807 C CA . LEU A 1 97 ? -15.662 -6.659 8.278 1.00 95.94 97 LEU A CA 1
ATOM 808 C C . LEU A 1 97 ? -15.469 -6.088 6.865 1.00 95.94 97 LEU A C 1
ATOM 810 O O . LEU A 1 97 ? -15.340 -6.839 5.904 1.00 95.94 97 LEU A O 1
ATOM 814 N N . ARG A 1 98 ? -15.401 -4.756 6.734 1.00 95.06 98 ARG A N 1
ATOM 815 C CA . ARG A 1 98 ? -15.245 -4.075 5.437 1.00 95.06 98 ARG A CA 1
ATOM 816 C C . ARG A 1 98 ? -13.888 -4.309 4.768 1.00 95.06 98 ARG A C 1
ATOM 818 O O . ARG A 1 98 ? -13.818 -4.194 3.551 1.00 95.06 98 ARG A O 1
ATOM 825 N N . TRP A 1 99 ? -12.835 -4.582 5.537 1.00 95.00 99 TRP A N 1
ATOM 826 C CA . TRP A 1 99 ? -11.481 -4.857 5.031 1.00 95.00 99 TRP A CA 1
ATOM 827 C C . TRP A 1 99 ? -11.127 -6.351 5.011 1.00 95.00 99 TRP A C 1
ATOM 829 O O . TRP A 1 99 ? -9.971 -6.692 4.777 1.00 95.00 99 TRP A O 1
ATOM 839 N N . GLY A 1 100 ? -12.088 -7.242 5.283 1.00 93.94 100 GLY A N 1
ATOM 840 C CA . GLY A 1 100 ? -11.831 -8.684 5.335 1.00 93.94 100 GLY A CA 1
ATOM 841 C C . GLY A 1 100 ? -10.881 -9.101 6.467 1.00 93.94 100 GLY A C 1
ATOM 842 O O . GLY A 1 100 ? -10.175 -10.098 6.351 1.00 93.94 100 GLY A O 1
ATOM 843 N N . LEU A 1 101 ? -10.830 -8.331 7.557 1.00 93.31 101 LEU A N 1
ATOM 844 C CA . LEU A 1 101 ? -10.063 -8.648 8.764 1.00 93.31 101 LEU A CA 1
ATOM 845 C C . LEU A 1 101 ? -10.945 -9.405 9.769 1.00 93.31 101 LEU A C 1
ATOM 847 O O . LEU A 1 101 ? -12.164 -9.274 9.756 1.00 93.31 101 LEU A O 1
ATOM 851 N N . SER A 1 102 ? -10.322 -10.148 10.686 1.00 90.25 102 SER A N 1
ATOM 852 C CA . SER A 1 102 ? -11.015 -11.051 11.618 1.00 90.25 102 SER A CA 1
ATOM 853 C C . SER A 1 102 ? -12.081 -10.374 12.495 1.00 90.25 102 SER A C 1
ATOM 855 O O . SER A 1 102 ? -13.264 -10.671 12.390 1.00 90.25 102 SER A O 1
ATOM 857 N N . ASP A 1 103 ? -11.669 -9.503 13.416 1.00 90.31 103 ASP A N 1
ATOM 858 C CA . ASP A 1 103 ? -12.508 -9.054 14.542 1.00 90.31 103 ASP A CA 1
ATOM 859 C C . ASP A 1 103 ? -12.158 -7.638 15.042 1.00 90.31 103 ASP A C 1
ATOM 861 O O . ASP A 1 103 ? -12.683 -7.158 16.047 1.00 90.31 103 ASP A O 1
ATOM 865 N N . GLY A 1 104 ? -11.245 -6.955 14.347 1.00 93.19 104 GLY A N 1
ATOM 866 C CA . GLY A 1 104 ? -10.746 -5.631 14.720 1.00 93.19 104 GLY A CA 1
ATOM 867 C C . GLY A 1 104 ? -9.546 -5.648 15.670 1.00 93.19 104 GLY A C 1
ATOM 868 O O . GLY A 1 104 ? -9.005 -4.582 15.966 1.00 93.19 104 GLY A O 1
ATOM 869 N N . SER A 1 105 ? -9.065 -6.817 16.109 1.00 95.44 105 SER A N 1
ATOM 870 C CA . SER A 1 105 ? -7.861 -6.931 16.949 1.00 95.44 105 SER A CA 1
ATOM 871 C C . SER A 1 105 ? -6.598 -6.412 16.248 1.00 95.44 105 SER A C 1
ATOM 873 O O . SER A 1 105 ? -5.799 -5.700 16.858 1.00 95.44 105 SER A O 1
ATOM 875 N N . THR A 1 106 ? -6.442 -6.685 14.948 1.00 95.94 106 THR A N 1
ATOM 876 C CA . THR A 1 106 ? -5.365 -6.128 14.108 1.00 95.94 106 THR A CA 1
ATOM 877 C C . THR A 1 106 ? -5.390 -4.604 14.109 1.00 95.94 106 THR A C 1
ATOM 879 O O . THR A 1 106 ? -4.359 -3.958 14.301 1.00 95.94 106 THR A O 1
ATOM 882 N N . ILE A 1 107 ? -6.587 -4.032 13.972 1.00 97.19 107 ILE A N 1
ATOM 883 C CA . ILE A 1 107 ? -6.784 -2.587 13.942 1.00 97.19 107 ILE A CA 1
ATOM 884 C C . ILE A 1 107 ? -6.462 -1.978 15.309 1.00 97.19 107 ILE A C 1
ATOM 886 O O . ILE A 1 107 ? -5.712 -1.009 15.390 1.00 97.19 107 ILE A O 1
ATOM 890 N N . ARG A 1 108 ? -6.933 -2.598 16.396 1.00 96.88 108 ARG A N 1
ATOM 891 C CA . ARG A 1 108 ? -6.606 -2.194 17.770 1.00 96.88 108 ARG A CA 1
ATOM 892 C C . ARG A 1 108 ? -5.097 -2.179 18.024 1.00 96.88 108 ARG A C 1
ATOM 894 O O . ARG A 1 108 ? -4.586 -1.183 18.521 1.00 96.88 108 ARG A O 1
ATOM 901 N N . LYS A 1 109 ? -4.373 -3.225 17.615 1.00 97.19 109 LYS A N 1
ATOM 902 C CA . LYS A 1 109 ? -2.904 -3.272 17.731 1.00 97.19 109 LYS A CA 1
ATOM 903 C C . LYS A 1 109 ? -2.226 -2.146 16.949 1.00 97.19 109 LYS A C 1
ATOM 905 O O . LYS A 1 109 ? -1.188 -1.648 17.374 1.00 97.19 109 LYS A O 1
ATOM 910 N N . ALA A 1 110 ? -2.772 -1.749 15.799 1.00 97.06 110 ALA A N 1
ATOM 911 C CA . ALA A 1 110 ? -2.252 -0.613 15.041 1.00 97.06 110 ALA A CA 1
ATOM 912 C C . ALA A 1 110 ? -2.480 0.723 15.773 1.00 97.06 110 ALA A C 1
ATOM 914 O O . ALA A 1 110 ? -1.574 1.557 15.781 1.00 97.06 110 ALA A O 1
ATOM 915 N N . ILE A 1 111 ? -3.628 0.894 16.441 1.00 96.94 111 ILE A N 1
ATOM 916 C CA . ILE A 1 111 ? -3.894 2.046 17.322 1.00 96.94 111 ILE A CA 1
ATOM 917 C C . ILE A 1 111 ? -2.885 2.083 18.474 1.00 96.94 111 ILE A C 1
ATOM 919 O O . ILE A 1 111 ? -2.220 3.092 18.666 1.00 96.94 111 ILE A O 1
ATOM 923 N N . GLU A 1 112 ? -2.710 0.973 19.195 1.00 96.50 112 GLU A N 1
ATOM 924 C CA . GLU A 1 112 ? -1.778 0.866 20.334 1.00 96.50 112 GLU A CA 1
ATOM 925 C C . GLU A 1 112 ? -0.317 1.144 19.942 1.00 96.50 112 GLU A C 1
ATOM 927 O O . GLU A 1 112 ? 0.488 1.580 20.760 1.00 96.50 112 GLU A O 1
ATOM 932 N N . ARG A 1 113 ? 0.030 0.914 18.671 1.00 97.31 113 ARG A N 1
ATOM 933 C CA . ARG A 1 113 ? 1.350 1.193 18.087 1.00 97.31 113 ARG A CA 1
ATOM 934 C C . ARG A 1 113 ? 1.457 2.584 17.453 1.00 97.31 113 ARG A C 1
ATOM 936 O O . ARG A 1 113 ? 2.425 2.821 16.729 1.00 97.31 113 ARG A O 1
ATOM 943 N N . ASN A 1 114 ? 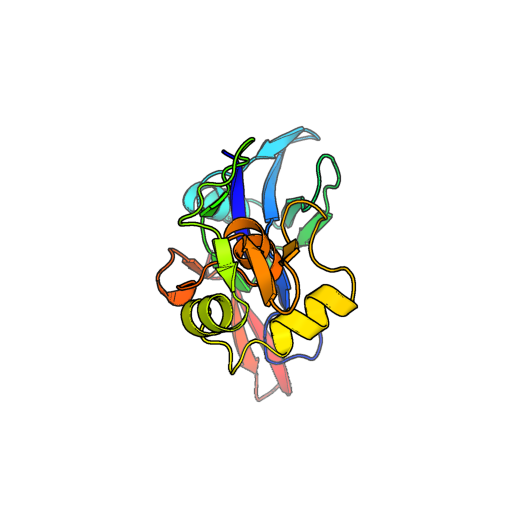0.476 3.463 17.673 1.00 96.19 114 ASN A N 1
ATOM 944 C CA . ASN A 1 114 ? 0.405 4.821 17.123 1.00 96.19 114 ASN A CA 1
ATOM 945 C C . ASN A 1 114 ? 0.599 4.863 15.597 1.00 96.19 114 ASN A C 1
ATOM 947 O O . ASN A 1 114 ? 1.343 5.687 15.070 1.00 96.19 114 ASN A O 1
ATOM 951 N N . LYS A 1 115 ? -0.004 3.910 14.871 1.00 96.38 115 LYS A N 1
ATOM 952 C CA . LYS A 1 115 ? 0.091 3.852 13.401 1.00 96.38 115 LYS A CA 1
ATOM 953 C C . LYS A 1 115 ? -0.904 4.774 12.704 1.00 96.38 115 LYS A C 1
ATOM 955 O O . LYS A 1 115 ? -0.631 5.212 11.588 1.00 96.38 115 LYS A O 1
ATOM 960 N N . PHE A 1 116 ? -2.040 5.032 13.340 1.00 95.81 116 PHE A N 1
ATOM 961 C CA . PHE A 1 116 ? -3.032 5.994 12.873 1.00 95.81 116 PHE A CA 1
ATOM 962 C C . PHE A 1 116 ? -2.615 7.417 13.236 1.00 95.81 116 PHE A C 1
ATOM 964 O O . PHE A 1 116 ? -1.992 7.636 14.274 1.00 95.81 116 PHE A O 1
ATOM 971 N N . GLU A 1 117 ? -2.982 8.367 12.389 1.00 92.94 117 GLU A N 1
ATOM 972 C CA . GLU A 1 117 ? -2.835 9.789 12.673 1.00 92.94 117 GLU A CA 1
ATOM 973 C C . GLU A 1 117 ? -3.970 10.271 13.587 1.00 92.94 117 GLU A C 1
ATOM 975 O O . GLU A 1 117 ? -5.048 9.676 13.641 1.00 92.94 117 GLU A O 1
ATOM 980 N N . ASN A 1 118 ? -3.746 11.370 14.313 1.00 91.44 118 ASN A N 1
ATOM 981 C CA . ASN A 1 118 ? -4.680 11.850 15.342 1.00 91.44 118 ASN A CA 1
ATOM 982 C C . ASN A 1 118 ? -6.092 12.153 14.812 1.00 91.44 118 ASN A C 1
ATOM 984 O O . ASN A 1 118 ? -7.058 12.064 15.564 1.00 91.44 118 ASN A O 1
ATOM 988 N N . HIS A 1 119 ? -6.221 12.523 13.536 1.00 91.50 119 HIS A N 1
ATOM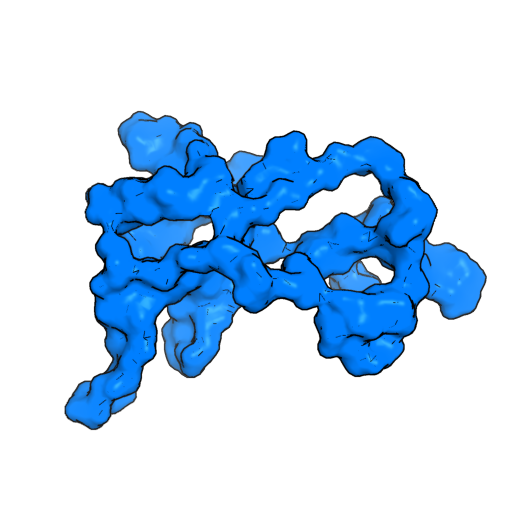 989 C CA . HIS A 1 119 ? -7.510 12.815 12.908 1.00 91.50 119 HIS A CA 1
ATOM 990 C C . HIS A 1 119 ? -8.205 11.561 12.348 1.00 91.50 119 HIS A C 1
ATOM 992 O O . HIS A 1 119 ? -9.382 11.609 12.004 1.00 91.50 119 HIS A O 1
ATOM 998 N N . GLU A 1 120 ? -7.501 10.430 12.267 1.00 94.69 120 GLU A N 1
ATOM 999 C CA . GLU A 1 120 ? -8.014 9.200 11.662 1.00 94.69 120 GLU A CA 1
ATOM 1000 C C . GLU A 1 120 ? -8.691 8.271 12.667 1.00 94.69 120 GLU A C 1
ATOM 1002 O O . GLU A 1 120 ? -9.438 7.374 12.263 1.00 94.69 120 GLU A O 1
ATOM 1007 N N . VAL A 1 121 ? -8.402 8.447 13.958 1.00 96.25 121 VAL A N 1
ATOM 1008 C CA . VAL A 1 121 ? -8.880 7.581 15.030 1.00 96.25 121 VAL A CA 1
ATOM 1009 C C . VAL A 1 121 ? -9.248 8.379 16.275 1.00 96.25 121 VAL A C 1
ATOM 1011 O O . VAL A 1 121 ? -8.530 9.277 16.704 1.00 96.25 121 VAL A O 1
ATOM 1014 N N . LYS A 1 122 ? -10.363 8.010 16.909 1.00 95.88 122 LYS A N 1
ATOM 1015 C CA . LYS A 1 122 ? -10.811 8.607 18.170 1.00 95.88 122 LYS A CA 1
ATOM 1016 C C . LYS A 1 122 ? -11.436 7.559 19.078 1.00 95.88 122 LYS A C 1
ATOM 1018 O O . LYS A 1 122 ? -12.207 6.713 18.631 1.00 95.88 122 LYS A O 1
ATOM 1023 N N . LYS A 1 123 ? -11.160 7.652 20.379 1.00 96.69 123 LYS A N 1
ATOM 1024 C CA . LYS A 1 123 ? -11.883 6.886 21.398 1.00 96.69 123 LYS A CA 1
ATOM 1025 C C . LYS A 1 123 ? -13.144 7.646 21.821 1.00 96.69 123 LYS A C 1
ATOM 1027 O O . LYS A 1 123 ? -13.071 8.814 22.194 1.00 96.69 123 LYS A O 1
ATOM 1032 N N . SER A 1 124 ? -14.291 6.984 21.746 1.00 94.56 124 SER A N 1
ATOM 1033 C CA . SER A 1 124 ? -15.599 7.448 22.209 1.00 94.56 124 SER A CA 1
ATOM 1034 C C . SER A 1 124 ? -16.078 6.490 23.297 1.00 94.56 124 SER A C 1
ATOM 1036 O O . SER A 1 124 ? -16.567 5.398 23.007 1.00 94.56 124 SER A O 1
ATOM 1038 N N . GLU A 1 125 ? -15.853 6.875 24.555 1.00 94.06 125 GLU A N 1
ATOM 1039 C CA . GLU A 1 125 ? -16.066 6.022 25.731 1.00 94.06 125 GLU A CA 1
ATOM 1040 C C . GLU A 1 125 ? -15.407 4.637 25.573 1.00 94.06 125 GLU A C 1
ATOM 1042 O O . GLU A 1 125 ? -14.179 4.510 25.561 1.00 94.06 125 GLU A O 1
ATOM 1047 N N . SER A 1 126 ? -16.208 3.582 25.415 1.00 92.75 126 SER A N 1
ATOM 1048 C CA . SER A 1 126 ? -15.758 2.197 25.259 1.00 92.75 126 SER A CA 1
ATOM 1049 C C . SER A 1 126 ? -15.424 1.803 23.814 1.00 92.75 126 SER A C 1
ATOM 1051 O O . SER A 1 126 ? -14.839 0.741 23.586 1.00 92.75 126 SER A O 1
ATOM 1053 N N . THR A 1 127 ? -15.766 2.641 22.833 1.00 95.00 127 THR A N 1
ATOM 1054 C CA . THR A 1 127 ? -15.683 2.324 21.402 1.00 95.00 127 THR A CA 1
ATOM 1055 C C . THR A 1 127 ? -14.609 3.153 20.708 1.00 95.00 127 THR A C 1
ATOM 1057 O O . THR A 1 127 ? -14.443 4.339 20.971 1.00 95.00 127 THR A O 1
ATOM 1060 N N . TRP A 1 128 ? -13.868 2.535 19.791 1.00 97.38 128 TRP A N 1
ATOM 1061 C CA . TRP A 1 128 ? -12.968 3.251 18.888 1.00 97.38 128 TRP A CA 1
ATOM 1062 C C . TRP A 1 128 ? -13.675 3.520 17.570 1.00 97.38 128 TRP A C 1
ATOM 1064 O O . TRP A 1 128 ? -14.256 2.603 16.991 1.00 97.38 128 TRP A O 1
ATOM 1074 N N . LEU A 1 129 ? -13.584 4.763 17.115 1.00 97.44 129 LEU A N 1
ATOM 1075 C CA . LEU A 1 129 ? -14.049 5.229 15.820 1.00 97.44 129 LEU A CA 1
ATOM 1076 C C . LEU A 1 129 ? -12.841 5.450 14.919 1.00 97.44 129 LEU A C 1
ATOM 1078 O O . LEU A 1 129 ? -11.849 6.040 15.352 1.00 97.44 129 LEU A O 1
ATOM 1082 N N . ILE A 1 130 ? -12.927 4.963 13.688 1.00 97.06 130 ILE A N 1
ATOM 1083 C CA . ILE A 1 130 ? -11.856 5.024 12.699 1.00 97.06 130 ILE A CA 1
ATOM 1084 C C . ILE A 1 130 ? -12.427 5.475 11.370 1.00 97.06 130 ILE A C 1
ATOM 1086 O O . ILE A 1 130 ? -13.497 5.045 10.949 1.00 97.06 130 ILE A O 1
ATOM 1090 N N . THR A 1 131 ? -11.674 6.326 10.702 1.00 96.06 131 THR A N 1
ATOM 1091 C CA . THR A 1 131 ? -12.010 6.879 9.397 1.00 96.06 131 THR A CA 1
ATOM 1092 C C . THR A 1 131 ? -11.658 5.909 8.267 1.00 96.06 131 THR A C 1
ATOM 1094 O O . THR A 1 131 ? -10.719 5.111 8.348 1.00 96.06 131 THR A O 1
ATOM 1097 N N . THR A 1 132 ? -12.400 5.998 7.169 1.00 94.69 132 THR A N 1
ATOM 1098 C CA . THR A 1 132 ? -12.109 5.269 5.930 1.00 94.69 132 THR A CA 1
ATOM 1099 C C . THR A 1 132 ? -10.727 5.625 5.398 1.00 94.69 132 THR A C 1
ATOM 1101 O O . THR A 1 132 ? -10.026 4.729 4.932 1.00 94.69 132 THR A O 1
ATOM 1104 N N . ASP A 1 133 ? -10.311 6.885 5.531 1.00 92.12 133 ASP A N 1
ATOM 1105 C CA . ASP A 1 133 ? -9.017 7.373 5.054 1.00 92.12 133 ASP A CA 1
ATOM 1106 C C . ASP A 1 133 ? -7.854 6.731 5.820 1.00 92.12 133 ASP A C 1
ATOM 1108 O O . ASP A 1 133 ? -6.939 6.194 5.194 1.00 92.12 133 ASP A O 1
ATOM 1112 N N . GLY A 1 134 ? -7.938 6.638 7.153 1.00 93.75 134 GLY A N 1
ATOM 1113 C CA . GLY A 1 134 ? -6.917 5.946 7.944 1.00 93.75 134 GLY A CA 1
ATOM 1114 C C . GLY A 1 134 ? -6.833 4.453 7.650 1.00 93.75 134 GLY A C 1
ATOM 1115 O O . GLY A 1 134 ? -5.743 3.879 7.570 1.00 93.75 134 GLY A O 1
ATOM 1116 N N . MET A 1 135 ? -7.982 3.811 7.425 1.00 95.62 135 MET A N 1
ATOM 1117 C CA . MET A 1 135 ? -8.009 2.415 6.996 1.00 95.62 135 MET A CA 1
ATOM 1118 C C . MET A 1 135 ? -7.411 2.241 5.595 1.00 95.62 135 MET A C 1
ATOM 1120 O O . MET A 1 135 ? -6.600 1.337 5.391 1.00 95.62 135 MET A O 1
ATOM 1124 N N . MET A 1 136 ? -7.749 3.124 4.649 1.00 93.75 136 MET A N 1
ATOM 1125 C CA . MET A 1 136 ? -7.154 3.119 3.316 1.00 93.75 136 MET A CA 1
ATOM 1126 C C . MET A 1 136 ? -5.647 3.312 3.396 1.00 93.75 136 MET A C 1
ATOM 1128 O O . MET A 1 136 ? -4.932 2.512 2.811 1.00 93.75 136 MET A O 1
ATOM 1132 N N . ARG A 1 137 ? -5.140 4.296 4.142 1.00 92.44 137 ARG A N 1
ATOM 1133 C CA . ARG A 1 137 ? -3.702 4.574 4.256 1.00 92.44 137 ARG A CA 1
ATOM 1134 C C . ARG A 1 137 ? -2.924 3.395 4.841 1.00 92.44 137 ARG A C 1
ATOM 1136 O O . ARG A 1 137 ? -1.887 3.030 4.296 1.00 92.44 137 ARG A O 1
ATOM 1143 N N . LEU A 1 138 ? -3.414 2.782 5.920 1.00 93.06 138 LEU A N 1
ATOM 1144 C CA . LEU A 1 138 ? -2.683 1.708 6.601 1.00 93.06 138 LEU A CA 1
ATOM 1145 C C . LEU A 1 138 ? -2.817 0.336 5.940 1.00 93.06 138 LEU A C 1
ATOM 1147 O O . LEU A 1 138 ? -1.852 -0.428 5.947 1.00 93.06 138 LEU A O 1
ATOM 1151 N N . TYR A 1 139 ? -3.988 0.004 5.397 1.00 92.88 139 TYR A N 1
ATOM 1152 C CA . TYR A 1 139 ? -4.278 -1.354 4.922 1.00 92.88 139 TYR A CA 1
ATOM 1153 C C . TYR A 1 139 ? -4.408 -1.451 3.399 1.00 92.88 139 TYR A C 1
ATOM 1155 O O . TYR A 1 139 ? -4.221 -2.530 2.832 1.00 92.88 139 TYR A O 1
ATOM 1163 N N . GLY A 1 140 ? -4.641 -0.334 2.714 1.00 92.75 140 GLY A N 1
ATOM 1164 C CA . GLY A 1 140 ? -4.945 -0.317 1.288 1.00 92.75 140 GLY A CA 1
ATOM 1165 C C . GLY A 1 140 ? -6.442 -0.260 0.997 1.00 92.75 140 GLY A C 1
ATOM 1166 O O . GLY A 1 140 ? -7.266 -0.215 1.914 1.00 92.75 140 GLY A O 1
ATOM 1167 N N . PRO A 1 141 ? -6.814 -0.240 -0.288 1.00 92.25 141 PRO A N 1
ATOM 1168 C CA . PRO A 1 141 ? -8.206 -0.326 -0.711 1.00 92.25 141 PRO A CA 1
ATOM 1169 C C . PRO A 1 141 ? -8.810 -1.689 -0.335 1.00 92.25 141 PRO A C 1
ATOM 1171 O O . PRO A 1 141 ? -8.150 -2.718 -0.442 1.00 92.25 141 PRO A O 1
ATOM 1174 N N . LYS A 1 142 ? -10.090 -1.702 0.062 1.00 88.94 142 LYS A N 1
ATOM 1175 C CA . LYS A 1 142 ? -10.825 -2.919 0.472 1.00 88.94 142 LYS A CA 1
ATOM 1176 C C . LYS A 1 142 ? -10.842 -4.008 -0.608 1.00 88.94 142 LYS A C 1
ATOM 1178 O O . LYS A 1 142 ? -10.734 -5.183 -0.294 1.00 88.94 142 LYS A O 1
ATOM 1183 N N . ASN A 1 143 ? -10.965 -3.596 -1.872 1.00 86.94 143 ASN A N 1
ATOM 1184 C CA . ASN A 1 143 ? -11.115 -4.480 -3.030 1.00 86.94 143 ASN A CA 1
ATOM 1185 C C . ASN A 1 143 ? -9.909 -4.352 -3.970 1.00 86.94 143 ASN A C 1
ATOM 1187 O O . ASN A 1 143 ? -10.069 -4.082 -5.160 1.00 86.94 143 ASN A O 1
ATOM 1191 N N . GLU A 1 144 ? -8.700 -4.485 -3.428 1.00 89.50 144 GLU A N 1
ATOM 1192 C CA . GLU A 1 144 ? -7.452 -4.319 -4.183 1.00 89.50 144 GLU A CA 1
ATOM 1193 C C . GLU A 1 144 ? -7.392 -5.174 -5.456 1.00 89.50 144 GLU A C 1
ATOM 1195 O O . GLU A 1 144 ? -6.969 -4.692 -6.501 1.00 89.50 144 GLU A O 1
ATOM 1200 N N . GLU A 1 145 ? -7.895 -6.407 -5.393 1.00 87.06 145 GLU A N 1
ATOM 1201 C CA . GLU A 1 145 ? -7.901 -7.364 -6.508 1.00 87.06 145 GLU A CA 1
ATOM 1202 C C . GLU A 1 145 ? -8.732 -6.904 -7.715 1.00 87.06 145 GLU A C 1
ATOM 1204 O O . GLU A 1 145 ? -8.483 -7.328 -8.841 1.00 87.06 145 GLU A O 1
ATOM 1209 N N . SER A 1 146 ? -9.715 -6.029 -7.493 1.00 90.56 146 SER A N 1
ATOM 1210 C CA . SER A 1 146 ? -10.576 -5.494 -8.555 1.00 90.56 146 SER A CA 1
ATOM 1211 C C . SER A 1 146 ? -9.968 -4.298 -9.289 1.00 90.56 146 SER A C 1
ATOM 1213 O O . SER A 1 146 ? -10.527 -3.829 -10.281 1.00 90.56 146 SER A O 1
ATOM 1215 N N . LEU A 1 147 ? -8.845 -3.772 -8.795 1.00 93.12 147 LEU A N 1
ATOM 1216 C CA . LEU A 1 147 ? -8.232 -2.575 -9.348 1.00 93.12 147 LEU A CA 1
ATOM 1217 C C . LEU A 1 147 ? -7.373 -2.890 -10.579 1.00 93.12 147 LEU A C 1
ATOM 1219 O O . LEU A 1 147 ? -6.766 -3.962 -10.666 1.00 93.12 147 LEU A O 1
ATOM 1223 N N . PRO A 1 148 ? -7.252 -1.936 -11.520 1.00 95.62 148 PRO A N 1
ATOM 1224 C CA . PRO A 1 148 ? -6.334 -2.067 -12.639 1.00 95.62 148 PRO A CA 1
ATOM 1225 C C . PRO A 1 148 ? -4.906 -2.316 -12.152 1.00 95.62 148 PRO A C 1
ATOM 1227 O O . PRO A 1 148 ? -4.416 -1.648 -11.236 1.00 95.62 148 PRO A O 1
ATOM 1230 N N . SER A 1 149 ? -4.230 -3.268 -12.791 1.00 95.50 149 SER A N 1
ATOM 1231 C CA . SER A 1 149 ? -2.858 -3.634 -12.456 1.00 95.50 149 SER A CA 1
ATOM 1232 C C . SER A 1 149 ? -1.966 -3.727 -13.691 1.00 95.50 149 SER A C 1
ATOM 1234 O O . SER A 1 149 ? -2.387 -4.063 -14.798 1.00 95.50 149 SER A O 1
ATOM 1236 N N . LEU A 1 150 ? -0.693 -3.411 -13.480 1.00 96.06 150 LEU A N 1
ATOM 1237 C CA . LEU A 1 150 ? 0.395 -3.521 -14.433 1.00 96.06 150 LEU A CA 1
ATOM 1238 C C . LEU A 1 150 ? 1.405 -4.530 -13.890 1.00 96.06 150 LEU A C 1
ATOM 1240 O O . LEU A 1 150 ? 2.133 -4.238 -12.941 1.00 96.06 150 LEU A O 1
ATOM 1244 N N . ILE A 1 151 ? 1.471 -5.704 -14.513 1.00 94.50 151 ILE A N 1
ATOM 1245 C CA . ILE A 1 151 ? 2.515 -6.693 -14.231 1.00 94.50 151 ILE A CA 1
ATOM 1246 C C . ILE A 1 151 ? 3.801 -6.224 -14.915 1.00 94.50 151 ILE A C 1
ATOM 1248 O O . ILE A 1 151 ? 3.876 -6.189 -16.142 1.00 94.50 151 ILE A O 1
ATOM 1252 N N . VAL A 1 152 ? 4.806 -5.865 -14.119 1.00 93.75 152 VAL A N 1
ATOM 1253 C CA . VAL A 1 152 ? 6.105 -5.360 -14.589 1.00 93.75 152 VAL A CA 1
ATOM 1254 C C . VAL A 1 152 ? 7.084 -6.511 -14.789 1.00 93.75 152 VAL A C 1
ATOM 1256 O O . VAL A 1 152 ? 7.698 -6.626 -15.850 1.00 93.75 152 VAL A O 1
ATOM 1259 N N . ASN A 1 153 ? 7.186 -7.402 -13.803 1.00 91.56 153 ASN A N 1
ATOM 1260 C CA . ASN A 1 153 ? 7.990 -8.614 -13.890 1.00 91.56 153 ASN A CA 1
ATOM 1261 C C . ASN A 1 153 ? 7.210 -9.814 -13.349 1.00 91.56 153 ASN A C 1
ATOM 1263 O O . ASN A 1 153 ? 6.595 -9.732 -12.286 1.00 91.56 153 ASN A O 1
ATOM 1267 N N . LYS A 1 154 ? 7.296 -10.958 -14.035 1.00 87.88 154 LYS A N 1
ATOM 1268 C CA . LYS A 1 154 ? 6.838 -12.244 -13.490 1.00 87.88 154 LYS A CA 1
ATOM 1269 C C . LYS A 1 154 ? 7.982 -12.929 -12.762 1.00 87.88 154 LYS A C 1
ATOM 1271 O O . LYS A 1 154 ? 9.062 -13.069 -13.327 1.00 87.88 154 LYS A O 1
ATOM 1276 N N . MET A 1 155 ? 7.746 -13.366 -11.531 1.00 82.50 155 MET A N 1
ATOM 1277 C CA . MET A 1 155 ? 8.714 -14.154 -10.773 1.00 82.50 155 MET A CA 1
ATOM 1278 C C . MET A 1 155 ? 8.502 -15.644 -11.037 1.00 82.50 155 MET A C 1
ATOM 1280 O O . MET A 1 155 ? 7.365 -16.107 -11.063 1.00 82.50 155 MET A O 1
ATOM 1284 N N . TYR A 1 156 ? 9.591 -16.385 -11.218 1.00 82.38 156 TYR A N 1
ATOM 1285 C CA . TYR A 1 156 ? 9.573 -17.838 -11.357 1.00 82.38 156 TYR A CA 1
ATOM 1286 C C . TYR A 1 156 ? 10.757 -18.459 -10.617 1.00 82.38 156 TYR A C 1
ATOM 1288 O O . TYR A 1 156 ? 11.779 -17.808 -10.372 1.00 82.38 156 TYR A O 1
ATOM 1296 N N . TYR A 1 157 ? 10.596 -19.719 -10.227 1.00 79.75 157 TYR A N 1
ATOM 1297 C CA . TYR A 1 157 ? 11.663 -20.511 -9.635 1.00 79.75 157 TYR A CA 1
ATOM 1298 C C . TYR A 1 157 ? 12.422 -21.224 -10.751 1.00 79.75 157 TYR A C 1
ATOM 1300 O O . TYR A 1 157 ? 11.821 -21.949 -11.539 1.00 79.75 157 TYR A O 1
ATOM 1308 N N . ASN A 1 158 ? 13.725 -20.979 -10.853 1.00 83.12 158 ASN A N 1
ATOM 1309 C CA . ASN A 1 158 ? 14.577 -21.691 -11.792 1.00 83.12 158 ASN A CA 1
ATOM 1310 C C . ASN A 1 158 ? 15.148 -22.925 -11.075 1.00 83.12 158 ASN A C 1
ATOM 1312 O O . ASN A 1 158 ? 15.967 -22.781 -10.165 1.00 83.12 158 ASN A O 1
ATOM 1316 N N . GLU A 1 159 ? 14.690 -24.114 -11.478 1.00 86.25 159 GLU A N 1
ATOM 1317 C CA . GLU A 1 159 ? 15.050 -25.394 -10.850 1.00 86.25 159 GLU A CA 1
ATOM 1318 C C . GLU A 1 159 ? 16.545 -25.717 -10.974 1.00 86.25 159 GLU A C 1
ATOM 1320 O O . GLU A 1 159 ? 17.138 -26.238 -10.035 1.00 86.25 159 GLU A O 1
ATOM 1325 N N . GLU A 1 160 ? 17.185 -25.335 -12.081 1.00 85.38 160 GLU A N 1
ATOM 1326 C CA . GLU A 1 160 ? 18.606 -25.612 -12.339 1.00 85.38 160 GLU A CA 1
ATOM 1327 C C . GLU A 1 160 ? 19.532 -24.791 -11.435 1.00 85.38 160 GLU A C 1
ATOM 1329 O O . GLU A 1 160 ? 20.536 -25.275 -10.918 1.00 85.38 160 GLU A O 1
ATOM 1334 N N . THR A 1 161 ? 19.197 -23.516 -11.239 1.00 82.81 161 THR A N 1
ATOM 1335 C CA . THR A 1 161 ? 19.999 -22.591 -10.426 1.00 82.81 161 THR A CA 1
ATOM 1336 C C . THR A 1 161 ? 19.565 -22.556 -8.962 1.00 82.81 161 THR A C 1
ATOM 1338 O O . THR A 1 161 ? 20.238 -21.923 -8.145 1.00 82.81 161 THR A O 1
ATOM 1341 N N . GLY A 1 162 ? 18.425 -23.173 -8.634 1.00 80.50 162 GLY A N 1
ATOM 1342 C CA . GLY A 1 162 ? 17.785 -23.123 -7.320 1.00 80.50 162 GLY A CA 1
ATOM 1343 C C . GLY A 1 162 ? 17.388 -21.711 -6.871 1.00 80.50 162 GLY A C 1
ATOM 1344 O O . GLY A 1 162 ? 17.223 -21.466 -5.674 1.00 80.50 162 GLY A O 1
ATOM 1345 N N . LYS A 1 163 ? 17.291 -20.748 -7.799 1.00 78.00 163 LYS A N 1
ATOM 1346 C CA . LYS A 1 163 ? 17.127 -19.313 -7.506 1.00 78.00 163 LYS A CA 1
ATOM 1347 C C . LYS A 1 163 ? 15.866 -18.736 -8.142 1.00 78.00 163 LYS A C 1
ATOM 1349 O O . LYS A 1 163 ? 15.463 -19.107 -9.240 1.00 78.00 163 LYS A O 1
ATOM 1354 N N . PHE A 1 164 ? 15.289 -17.737 -7.472 1.00 75.44 164 PHE A N 1
ATOM 1355 C CA . PHE A 1 164 ? 14.174 -16.955 -8.011 1.00 75.44 164 PHE A CA 1
ATOM 1356 C C . PHE A 1 164 ? 14.644 -15.937 -9.046 1.00 75.44 164 PHE A C 1
ATOM 1358 O O . PHE A 1 164 ? 15.377 -14.988 -8.726 1.00 75.44 164 PHE A O 1
ATOM 1365 N N . GLN A 1 165 ? 14.137 -16.091 -10.263 1.00 79.75 165 GLN A N 1
ATOM 1366 C CA . GLN A 1 165 ? 14.393 -15.218 -11.400 1.00 79.75 165 GLN A CA 1
ATOM 1367 C C . GLN A 1 165 ? 13.137 -14.420 -11.766 1.00 79.75 165 GLN A C 1
ATOM 1369 O O . GLN A 1 165 ? 12.038 -14.676 -11.269 1.00 79.75 165 GLN A O 1
ATOM 1374 N N . THR A 1 166 ? 13.322 -13.381 -12.575 1.00 82.12 166 THR A N 1
ATOM 1375 C CA . THR A 1 166 ? 12.252 -12.482 -13.014 1.00 82.12 166 THR A CA 1
ATOM 1376 C C . THR A 1 166 ? 12.293 -12.328 -14.522 1.00 82.12 166 THR A C 1
ATOM 1378 O O . THR A 1 166 ? 13.359 -12.088 -15.084 1.00 82.12 166 THR A O 1
ATOM 1381 N N . GLU A 1 167 ? 11.135 -12.424 -15.160 1.00 85.06 167 GLU A N 1
ATOM 1382 C CA . GLU A 1 167 ? 10.952 -12.153 -16.582 1.00 85.06 167 GLU A CA 1
ATOM 1383 C C . GLU A 1 167 ? 10.241 -10.808 -16.751 1.00 85.06 167 GLU A C 1
ATOM 1385 O O . GLU A 1 167 ? 9.134 -10.616 -16.235 1.00 85.06 167 GLU A O 1
ATOM 1390 N N . ARG A 1 168 ? 10.869 -9.884 -17.480 1.00 87.62 168 ARG A N 1
ATOM 1391 C CA . ARG A 1 168 ? 10.305 -8.561 -17.757 1.00 87.62 168 ARG A CA 1
ATOM 1392 C C . ARG A 1 168 ? 9.103 -8.676 -18.691 1.00 87.62 168 ARG A C 1
ATOM 1394 O O . ARG A 1 168 ? 9.177 -9.349 -19.715 1.00 87.62 168 ARG A O 1
ATOM 1401 N N . LYS A 1 169 ? 7.997 -8.020 -18.333 1.00 90.25 169 LYS A N 1
ATOM 1402 C CA . LYS A 1 169 ? 6.745 -8.006 -19.111 1.00 90.25 169 LYS A CA 1
ATOM 1403 C C . LYS A 1 169 ? 6.382 -6.646 -19.696 1.00 90.25 169 LYS A C 1
ATOM 1405 O O . LYS A 1 169 ? 5.484 -6.587 -20.533 1.00 90.25 169 LYS A O 1
ATOM 1410 N N . VAL A 1 170 ? 7.065 -5.585 -19.269 1.00 82.88 170 VAL A N 1
ATOM 1411 C CA . VAL A 1 170 ? 6.907 -4.226 -19.806 1.00 82.88 170 VAL A CA 1
ATOM 1412 C C . VAL A 1 170 ? 8.025 -3.849 -20.749 1.00 82.88 170 VAL A C 1
ATOM 1414 O O . VAL A 1 170 ? 9.209 -4.064 -20.395 1.00 82.88 170 VAL A O 1
#

Secondary structure (DSSP, 8-state):
-EEEEEEEEPPTT-SSPEEEEEEEEEEEETTEEEEE-SHHHHHHHHHH-SEEEEESSTT-EEEEEGGGEEEEEEEEEE---SS--GGGEEEHHHHHHHTT-SSSHHHHHHHHTT-S-TTTEEEETTEEEEEHHHHHHHH--TTGGGS-EEE-EEEEEETTTTEEEEEE--

Radius of gyration: 18.21 Å; Cα contacts (8 Å, |Δi|>4): 294; chains: 1; bounding box: 41×44×47 Å

Solvent-accessible surface area (backbone atoms only — not comparable to full-atom values): 9757 Å² total; per-residue (Å²): 115,46,53,23,29,40,39,28,27,66,43,94,94,52,97,59,58,49,79,43,63,58,26,33,41,25,49,70,59,96,92,43,76,42,79,43,66,42,60,65,52,48,45,57,46,49,56,80,32,69,54,42,32,34,30,77,50,90,95,48,78,43,80,46,48,46,91,38,34,30,36,41,34,40,56,41,80,45,72,86,64,98,70,81,58,72,91,45,49,31,43,47,52,56,45,14,60,63,54,76,41,94,69,20,61,71,56,50,54,37,53,77,65,64,69,58,53,81,90,27,46,46,78,56,89,95,43,49,40,34,30,51,64,42,48,33,54,76,74,41,65,68,61,59,88,78,48,54,70,45,66,36,27,50,78,46,76,39,81,90,78,73,41,81,45,71,47,79,67,89

Mean predicted aligned error: 5.54 Å

Nearest PDB structures (foldseek):
  6p0u-assembly1_E  TM=7.573E-01  e=1.067E+00  Lambdavirus lambda
  1rh6-assembly2_A  TM=6.094E-01  e=1.194E+00  Lambdavirus lambda
  5wqe-assembly1_A  TM=3.857E-01  e=5.190E+00  Alicyclobacillus acidoterrestris ATCC 49025
  5u33-assembly1_A  TM=2.092E-01  e=4.636E+00  Alicyclobacillus acidoterrestris ATCC 49025

Foldseek 3Di:
DAFFKWWFFDDPPDPGGDIDPGKWKWDDDPNDTDTDRDVVSVVVRVVVDQKIWIDPDPPDIDIDGLQGTFKMFDRDDD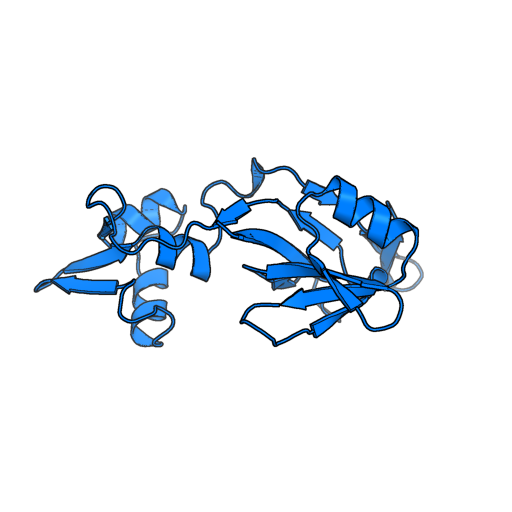DDDPDADPVQKDWLQRLCVLQVHDGSVVVVVCVVVVVFDPVQWDDDPPIIIGGNNRSCRPPNDSCRVPTDMDGQWDWDQDPVVRDIDIDGDD

pLDDT: mean 90.18, std 8.08, range [56.72, 97.44]